Protein AF-A0A2E1HNE9-F1 (afdb_monomer)

Radius of gyration: 18.95 Å; Cα contacts (8 Å, |Δi|>4): 85; chains: 1; bounding box: 53×18×57 Å

Solvent-accessible surface area (backbone atoms only — not comparable to full-atom values): 5499 Å² total; per-residue (Å²): 130,86,69,55,30,54,66,52,67,77,42,72,53,81,57,93,96,43,81,46,75,78,40,67,38,43,55,64,58,42,47,52,51,41,56,52,37,52,53,53,38,51,52,39,49,51,52,44,52,54,57,63,74,66,64,64,93,83,58,59,66,67,50,50,54,43,52,51,52,36,49,53,39,49,53,52,39,52,55,46,43,54,51,38,52,52,26,51,52,42,27,57,62,52,70,79,110

Foldseek 3Di:
DPQQLDWDQPDFDDDPPDTDRPDTHGLVNLVVVLVVLVVVLVVLVVVLVVDVVVDDPPCPPVSVVSVVVNVVSVVVSVVSVVVSVSSVVSSVVSVVD

Nearest PDB structures (foldseek):
  6h2e-assembly1_Q-2  TM=7.868E-01  e=7.033E+00  Aeromonas hydrophila subsp. hydrophila AL09-71
  6jfl-assembly3_C  TM=7.046E-01  e=8.008E+00  Homo sapiens
  6ox7-assembly1_C  TM=5.338E-01  e=4.183E+00  Homo sapiens

Sequence (97 aa):
MDSKSGFLVIDWITDKDEWEEVGALDYWHGSAIVEALKTYKAELYGQLTYYKAKKKSEDADGLYVLEQRYKAAEEASELMFNAVKKMREYYKQNETN

pLDDT: mean 77.73, std 15.15, range [42.69, 94.19]

Mean predicted aligned error: 9.36 Å

Structure (mmCIF, N/CA/C/O backbone):
data_AF-A0A2E1HNE9-F1
#
_entry.id   AF-A0A2E1HNE9-F1
#
loop_
_atom_site.group_PDB
_atom_site.id
_atom_site.type_symbol
_atom_site.label_atom_id
_atom_site.label_alt_id
_atom_site.label_comp_id
_atom_site.label_asym_id
_atom_site.label_entity_id
_atom_site.label_seq_id
_atom_site.pdbx_PDB_ins_code
_atom_site.Cartn_x
_atom_site.Cartn_y
_atom_site.Cartn_z
_atom_site.occupancy
_atom_site.B_iso_or_equiv
_atom_site.auth_seq_id
_atom_site.auth_comp_id
_atom_site.auth_asym_id
_atom_site.auth_atom_id
_atom_site.pdbx_PDB_model_num
ATOM 1 N N . MET A 1 1 ? -15.324 -12.609 18.243 1.00 42.69 1 MET A N 1
ATOM 2 C CA . MET A 1 1 ? -14.091 -11.918 18.670 1.00 42.69 1 MET A CA 1
ATOM 3 C C . MET A 1 1 ? -14.382 -10.445 18.484 1.00 42.69 1 MET A C 1
ATOM 5 O O . MET A 1 1 ? -14.546 -10.040 17.342 1.00 42.69 1 MET A O 1
ATOM 9 N N . ASP A 1 2 ? -14.568 -9.690 19.565 1.00 50.78 2 ASP A N 1
ATOM 10 C CA . ASP A 1 2 ? -14.847 -8.255 19.460 1.00 50.78 2 ASP A CA 1
ATOM 11 C C . ASP A 1 2 ? -13.603 -7.550 18.917 1.00 50.78 2 ASP A C 1
ATOM 13 O O . ASP A 1 2 ? -12.565 -7.482 19.580 1.00 50.78 2 ASP A O 1
ATOM 17 N N . SER A 1 3 ? -13.678 -7.092 17.668 1.00 54.53 3 SER A N 1
ATOM 18 C CA . SER A 1 3 ? -12.586 -6.380 17.009 1.00 54.53 3 SER A CA 1
ATOM 19 C C . SER A 1 3 ? -12.436 -4.991 17.629 1.00 54.53 3 SER A C 1
ATOM 21 O O . SER A 1 3 ? -13.091 -4.029 17.231 1.00 54.53 3 SER A O 1
ATOM 23 N N . LYS A 1 4 ? -11.557 -4.876 18.629 1.00 64.44 4 LYS A N 1
ATOM 24 C CA . LYS A 1 4 ? -11.249 -3.610 19.317 1.00 64.44 4 LYS A CA 1
ATOM 25 C C . LYS A 1 4 ? -10.534 -2.576 18.423 1.00 64.44 4 LYS A C 1
ATOM 27 O O . LYS A 1 4 ? -10.353 -1.434 18.837 1.00 64.44 4 LYS A O 1
ATOM 32 N N . SER A 1 5 ? -10.119 -2.957 17.214 1.00 60.47 5 SER A N 1
ATOM 33 C CA . SER A 1 5 ? -9.366 -2.132 16.255 1.00 60.47 5 SER A CA 1
ATOM 34 C C . SER A 1 5 ? -10.229 -1.348 15.260 1.00 60.47 5 SER A C 1
ATOM 36 O O . SER A 1 5 ? -9.685 -0.521 14.525 1.00 60.47 5 SER A O 1
ATOM 38 N N . GLY A 1 6 ? -11.543 -1.592 15.217 1.00 62.41 6 GLY A N 1
ATOM 39 C CA . GLY A 1 6 ? -12.393 -1.140 14.113 1.00 62.41 6 GLY A CA 1
ATOM 40 C C . GLY A 1 6 ? -12.131 -1.930 12.823 1.00 62.41 6 GLY A C 1
ATOM 41 O O . GLY A 1 6 ? -11.290 -2.833 12.787 1.00 62.41 6 GLY A O 1
ATOM 42 N N . PHE A 1 7 ? -12.857 -1.598 11.756 1.00 67.44 7 PHE A N 1
ATOM 43 C CA . PHE A 1 7 ? -12.742 -2.272 10.463 1.00 67.44 7 PHE A CA 1
ATOM 44 C C . PHE A 1 7 ? -12.535 -1.272 9.326 1.00 67.44 7 PHE A C 1
ATOM 46 O O . PHE A 1 7 ? -13.051 -0.155 9.365 1.00 67.44 7 PHE A O 1
ATOM 53 N N . LEU A 1 8 ? -11.783 -1.681 8.305 1.00 71.19 8 LEU A N 1
ATOM 54 C CA . LEU A 1 8 ? -11.745 -0.993 7.019 1.00 71.19 8 LEU A CA 1
ATOM 55 C C . LEU A 1 8 ? -12.797 -1.636 6.107 1.00 71.19 8 LEU A C 1
ATOM 57 O O . LEU A 1 8 ? -12.615 -2.768 5.659 1.00 71.19 8 LEU A O 1
ATOM 61 N N . VAL A 1 9 ? -13.900 -0.930 5.867 1.00 70.88 9 VAL A N 1
ATOM 62 C CA . VAL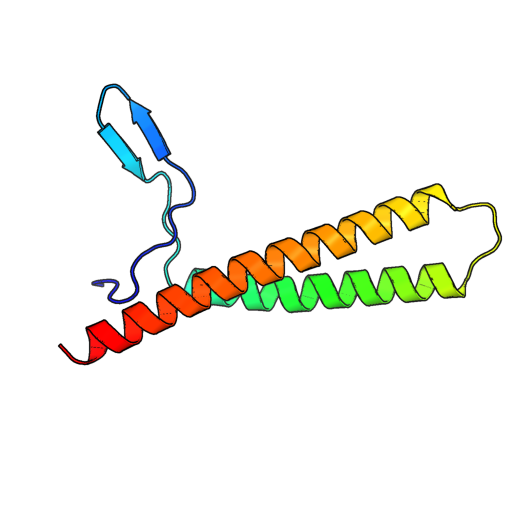 A 1 9 ? -15.008 -1.398 5.020 1.00 70.88 9 VAL A CA 1
ATOM 63 C C . VAL A 1 9 ? -14.629 -1.221 3.547 1.00 70.88 9 VAL A C 1
ATOM 65 O O . VAL A 1 9 ? -14.199 -0.136 3.154 1.00 70.88 9 VAL A O 1
ATOM 68 N N . ILE A 1 10 ? -14.736 -2.293 2.753 1.00 65.19 10 ILE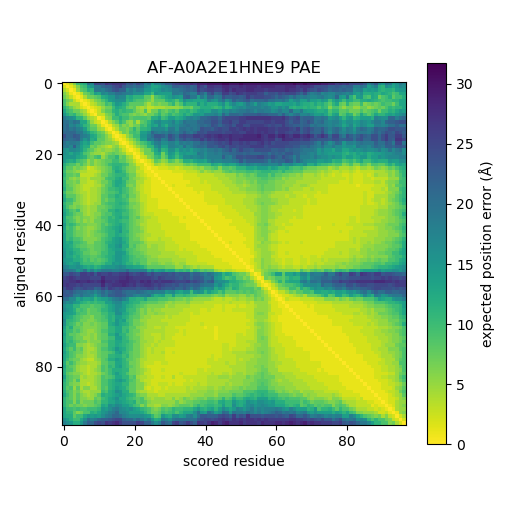 A N 1
ATOM 69 C CA . ILE A 1 10 ? -14.302 -2.310 1.343 1.00 65.19 10 ILE A CA 1
ATOM 70 C C . ILE A 1 10 ? -15.392 -1.782 0.401 1.00 65.19 10 ILE A C 1
ATOM 72 O O . ILE A 1 10 ? -15.050 -1.202 -0.622 1.00 65.19 10 ILE A O 1
ATOM 76 N N . ASP A 1 11 ? -16.671 -1.908 0.753 1.00 59.00 11 ASP A N 1
ATOM 77 C CA . ASP A 1 11 ? -17.779 -1.384 -0.049 1.00 59.00 11 ASP A CA 1
ATOM 78 C C . ASP A 1 11 ? -19.020 -1.114 0.805 1.00 59.00 11 ASP A C 1
ATOM 80 O O . ASP A 1 11 ? -19.260 -1.790 1.811 1.00 59.00 11 ASP A O 1
ATOM 84 N N . TRP A 1 12 ? -19.821 -0.156 0.336 1.00 53.16 12 TRP A N 1
ATOM 85 C CA . TRP A 1 12 ? -21.165 0.125 0.821 1.00 53.16 12 TRP A CA 1
ATOM 86 C C . TRP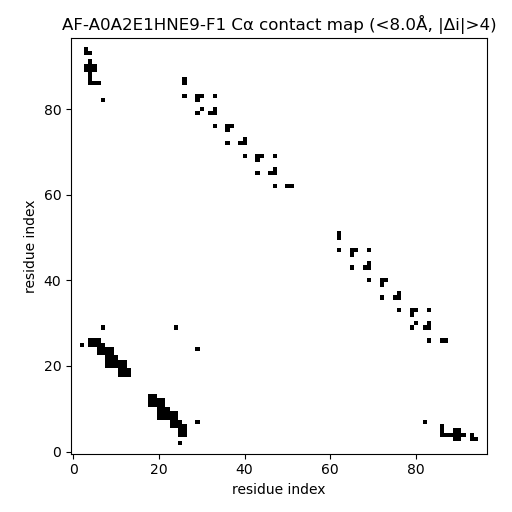 A 1 12 ? -22.145 -0.030 -0.342 1.00 53.16 12 TRP A C 1
ATOM 88 O O . TRP A 1 12 ? -22.033 0.691 -1.336 1.00 53.16 12 TRP A O 1
ATOM 98 N N . ILE A 1 13 ? -23.107 -0.945 -0.234 1.00 54.84 13 ILE A N 1
ATOM 99 C CA . ILE A 1 13 ? -24.229 -0.997 -1.181 1.00 54.84 13 ILE A CA 1
ATOM 100 C C . ILE A 1 13 ? -25.369 -0.189 -0.575 1.00 54.84 13 ILE A C 1
ATOM 102 O O . ILE A 1 13 ? -25.661 -0.310 0.612 1.00 54.84 13 ILE A O 1
ATOM 106 N N . THR A 1 14 ? -25.999 0.653 -1.389 1.00 48.50 14 THR A N 1
ATOM 107 C CA . THR A 1 14 ? -27.194 1.388 -0.980 1.00 48.50 14 THR A CA 1
ATOM 108 C C . THR A 1 14 ? -28.427 0.643 -1.469 1.00 48.50 14 THR A C 1
ATOM 110 O O . THR A 1 14 ? -28.695 0.640 -2.672 1.00 48.50 14 THR A O 1
ATOM 113 N N . ASP A 1 15 ? -29.212 0.094 -0.551 1.00 50.44 15 ASP A N 1
ATOM 114 C CA . ASP A 1 15 ? -30.629 -0.156 -0.791 1.00 50.44 15 ASP A CA 1
ATOM 115 C C . ASP A 1 15 ? -31.412 0.733 0.177 1.00 50.44 15 ASP A C 1
ATOM 117 O O . ASP A 1 15 ? -31.224 0.664 1.385 1.00 50.44 15 ASP A O 1
ATOM 121 N N . LYS A 1 16 ? -32.209 1.652 -0.388 1.00 52.19 16 LYS A N 1
ATOM 122 C CA . LYS A 1 16 ? -33.174 2.549 0.283 1.00 52.19 16 LYS A CA 1
ATOM 123 C C . LYS A 1 16 ? -32.899 2.784 1.782 1.00 52.19 16 LYS A C 1
ATOM 125 O O . LYS A 1 16 ? -33.506 2.144 2.630 1.00 52.19 16 LYS A O 1
ATOM 130 N N . ASP A 1 17 ? -32.034 3.756 2.066 1.00 52.28 17 ASP A N 1
ATOM 131 C CA . ASP A 1 17 ? -31.707 4.280 3.403 1.00 52.28 17 ASP A CA 1
ATOM 132 C C . ASP A 1 17 ? -30.867 3.387 4.338 1.00 52.28 17 ASP A C 1
ATOM 134 O O . ASP A 1 17 ? -30.509 3.846 5.425 1.00 52.28 17 ASP A O 1
ATOM 138 N N . GLU A 1 18 ? -30.452 2.187 3.922 1.00 52.91 18 GLU A N 1
ATOM 139 C CA . GLU A 1 18 ? -29.555 1.335 4.713 1.00 52.91 18 GLU A CA 1
ATOM 140 C C . GLU A 1 18 ? -28.179 1.172 4.051 1.00 52.91 18 GLU A C 1
ATOM 142 O O . GLU A 1 18 ? -28.033 1.021 2.836 1.00 52.91 18 GLU A O 1
ATOM 147 N N . TRP A 1 19 ? -27.149 1.274 4.889 1.00 56.91 19 TRP A N 1
ATOM 148 C CA . TRP A 1 19 ? -25.748 1.138 4.526 1.00 56.91 19 TRP A CA 1
ATOM 149 C C . TRP A 1 19 ? -25.300 -0.279 4.906 1.00 56.91 19 TRP A C 1
ATOM 151 O O . TRP A 1 19 ? -25.044 -0.536 6.082 1.00 56.91 19 TRP A O 1
ATOM 161 N N . GLU A 1 20 ? -25.221 -1.200 3.943 1.00 56.03 20 GLU A N 1
ATOM 162 C CA . GLU A 1 20 ? -24.725 -2.561 4.20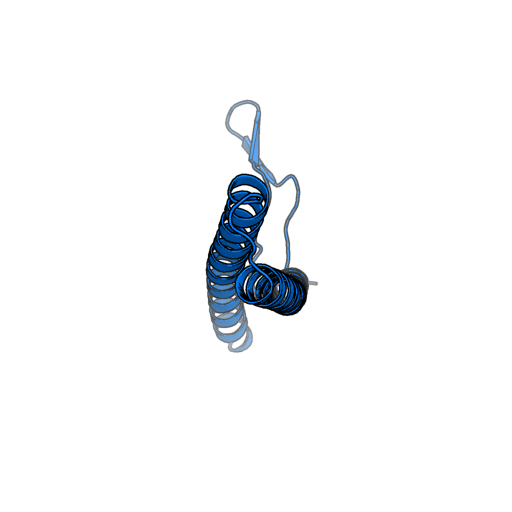1 1.00 56.03 20 GLU A CA 1
ATOM 163 C C . GLU A 1 20 ? -23.228 -2.689 3.881 1.00 56.03 20 GLU A C 1
ATOM 165 O O . GLU A 1 20 ? -22.773 -2.352 2.783 1.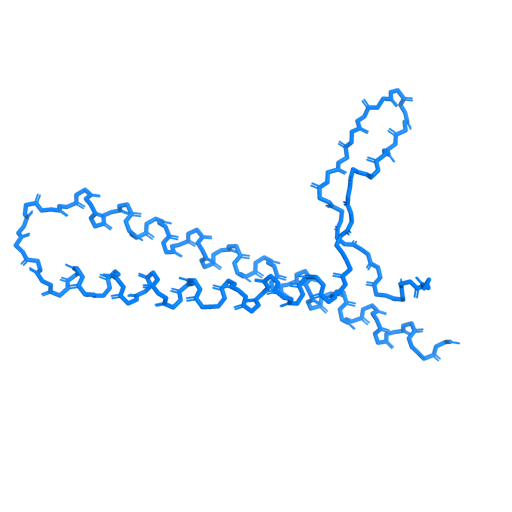00 56.03 20 GLU A O 1
ATOM 170 N N . GLU A 1 21 ? -22.461 -3.202 4.848 1.00 59.88 21 GLU A N 1
ATOM 171 C CA . GLU A 1 21 ? -21.044 -3.535 4.683 1.00 59.88 21 GLU A CA 1
ATOM 172 C C . GLU A 1 21 ? -20.900 -4.823 3.854 1.00 59.88 21 GLU A C 1
ATOM 174 O O . GLU A 1 21 ? -21.260 -5.910 4.303 1.00 59.88 21 GLU A O 1
ATOM 179 N N . VAL A 1 22 ? -20.322 -4.730 2.653 1.00 64.50 22 VAL A N 1
ATOM 180 C CA . VAL A 1 22 ? -20.105 -5.905 1.773 1.00 64.50 22 VAL A CA 1
ATOM 181 C C . VAL A 1 22 ? -18.914 -6.753 2.232 1.00 64.50 22 VAL A C 1
ATOM 183 O O . VAL A 1 22 ? -18.791 -7.936 1.912 1.00 64.50 22 VAL A O 1
ATOM 186 N N . GLY A 1 23 ? -18.015 -6.150 3.006 1.00 63.81 23 GLY A N 1
ATOM 187 C CA . GLY A 1 23 ? -16.846 -6.806 3.566 1.00 63.81 23 GLY A CA 1
ATOM 188 C C . GLY A 1 23 ? -16.013 -5.837 4.390 1.00 63.81 23 GLY A C 1
ATOM 189 O O . GLY A 1 23 ? -15.907 -4.652 4.066 1.00 63.81 23 GLY A O 1
ATOM 190 N N . ALA A 1 24 ? -15.403 -6.358 5.451 1.00 73.50 24 ALA A N 1
ATOM 191 C CA . ALA A 1 24 ? -14.644 -5.571 6.407 1.00 73.50 24 ALA A CA 1
ATOM 192 C C . ALA A 1 24 ? -13.277 -6.224 6.652 1.00 73.50 24 ALA A C 1
ATOM 194 O O . ALA A 1 24 ? -13.1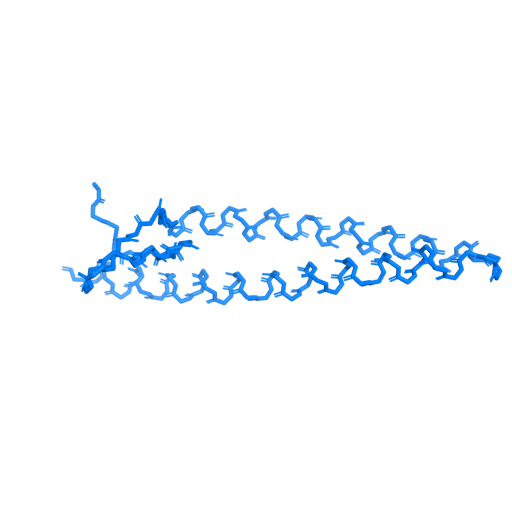84 -7.419 6.939 1.00 73.50 24 ALA A O 1
ATOM 195 N N . LEU A 1 25 ? -12.203 -5.445 6.533 1.00 81.12 25 LEU A N 1
ATOM 196 C CA . LEU A 1 25 ? -10.855 -5.879 6.888 1.00 81.12 25 LEU A CA 1
ATOM 197 C C . LEU A 1 25 ? -10.575 -5.480 8.329 1.00 81.12 25 LEU A C 1
ATOM 199 O O . LEU A 1 25 ? -10.655 -4.303 8.686 1.00 81.12 25 LEU A O 1
ATOM 203 N N . ASP A 1 26 ? -10.205 -6.454 9.154 1.00 82.31 26 ASP A N 1
ATOM 204 C CA . ASP A 1 26 ? -9.632 -6.161 10.464 1.00 82.31 26 ASP A CA 1
ATOM 205 C C . ASP A 1 26 ? -8.176 -5.666 10.349 1.00 82.31 26 ASP A C 1
ATOM 207 O O . ASP A 1 26 ? -7.559 -5.617 9.279 1.00 82.31 26 ASP A O 1
ATOM 211 N N . TYR A 1 27 ? -7.614 -5.288 11.494 1.00 82.19 27 TYR A N 1
ATOM 212 C CA . TYR A 1 27 ? -6.249 -4.774 11.595 1.00 82.19 27 TYR A CA 1
ATOM 213 C C . TYR A 1 27 ? -5.180 -5.734 11.047 1.00 82.19 27 TYR A C 1
ATOM 215 O O . TYR A 1 27 ? -4.198 -5.281 10.449 1.00 82.19 27 TYR A O 1
ATOM 223 N N . TRP A 1 28 ? -5.337 -7.043 11.248 1.00 84.69 28 TRP A N 1
ATOM 224 C CA . TRP A 1 28 ? -4.348 -8.032 10.824 1.00 84.69 28 TRP A CA 1
ATOM 225 C C . TRP A 1 28 ? -4.396 -8.244 9.318 1.00 84.69 28 TRP A C 1
ATOM 227 O O . TRP A 1 28 ? -3.344 -8.270 8.679 1.00 84.69 28 TRP A O 1
ATOM 237 N N . HIS A 1 29 ? -5.598 -8.285 8.742 1.00 87.62 29 HIS A N 1
ATOM 238 C CA . HIS A 1 29 ? -5.775 -8.283 7.295 1.00 87.62 29 HIS A CA 1
ATOM 239 C C . HIS A 1 29 ? -5.171 -7.023 6.664 1.00 87.62 29 HIS A C 1
ATOM 241 O O . HIS A 1 29 ? -4.398 -7.118 5.710 1.00 87.62 29 HIS A O 1
ATOM 247 N N . GLY A 1 30 ? -5.437 -5.846 7.239 1.00 86.31 30 GLY A N 1
ATOM 248 C CA . GLY A 1 30 ? -4.845 -4.598 6.762 1.00 86.31 30 GLY A CA 1
ATOM 249 C C . GLY A 1 30 ? -3.315 -4.596 6.845 1.00 86.31 30 GLY A C 1
ATOM 250 O O . GLY A 1 30 ? -2.634 -4.207 5.895 1.00 86.31 30 GLY A O 1
ATOM 251 N N . SER A 1 31 ? -2.763 -5.094 7.953 1.00 86.50 31 SER A N 1
ATOM 252 C CA . SER A 1 31 ? -1.313 -5.214 8.154 1.00 86.50 31 SER A CA 1
ATOM 253 C C . SER A 1 31 ? -0.665 -6.163 7.140 1.00 86.50 31 SER A C 1
ATOM 255 O O . SER A 1 31 ? 0.395 -5.848 6.603 1.00 86.50 31 SER A O 1
ATOM 257 N N . ALA A 1 32 ? -1.312 -7.289 6.826 1.00 89.75 32 ALA A N 1
ATOM 258 C CA . ALA A 1 32 ? -0.833 -8.229 5.815 1.00 89.75 32 ALA A CA 1
ATOM 259 C C . ALA A 1 32 ? -0.789 -7.599 4.412 1.00 89.75 32 ALA A C 1
ATOM 261 O O . ALA A 1 32 ? 0.181 -7.794 3.679 1.00 89.75 32 ALA A O 1
ATOM 262 N N . ILE A 1 33 ? -1.791 -6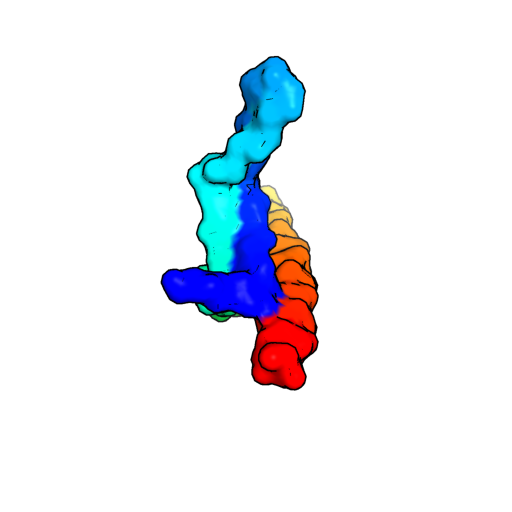.785 4.058 1.00 89.88 33 ILE A N 1
ATOM 263 C CA . ILE A 1 33 ? -1.811 -6.042 2.788 1.00 89.88 33 ILE A CA 1
ATOM 264 C C . ILE A 1 33 ? -0.651 -5.040 2.728 1.00 89.88 33 ILE A C 1
ATOM 266 O O . ILE A 1 33 ? 0.019 -4.948 1.701 1.00 89.88 33 ILE A O 1
ATOM 270 N N . VAL A 1 34 ? -0.362 -4.322 3.821 1.00 90.38 34 VAL A N 1
ATOM 271 C CA . VAL A 1 34 ? 0.785 -3.398 3.880 1.00 90.38 34 VAL A CA 1
ATOM 272 C C . VAL A 1 34 ? 2.106 -4.129 3.634 1.00 90.38 34 VAL A C 1
ATOM 274 O O . VAL A 1 34 ? 2.936 -3.636 2.870 1.00 90.38 34 VAL A O 1
ATOM 277 N N . GLU A 1 35 ? 2.312 -5.301 4.236 1.00 90.94 35 GLU A N 1
ATOM 278 C CA . GLU A 1 35 ? 3.520 -6.100 3.988 1.00 90.94 35 GLU A CA 1
ATOM 279 C C . GLU A 1 35 ? 3.602 -6.588 2.533 1.00 90.94 35 GLU A C 1
ATOM 281 O O . GLU A 1 35 ? 4.657 -6.475 1.906 1.00 90.94 35 GLU A O 1
ATOM 286 N N . ALA A 1 36 ? 2.489 -7.041 1.949 1.00 92.75 36 ALA A N 1
ATOM 287 C CA . ALA A 1 36 ? 2.446 -7.441 0.542 1.00 92.75 36 ALA A CA 1
ATOM 288 C C . ALA A 1 36 ? 2.781 -6.272 -0.408 1.00 92.75 36 ALA A C 1
ATOM 290 O O . ALA A 1 36 ? 3.557 -6.436 -1.355 1.00 92.75 36 ALA A O 1
ATOM 291 N N . LEU A 1 37 ? 2.257 -5.072 -0.129 1.00 92.06 37 LEU A N 1
ATOM 292 C CA . LEU A 1 37 ? 2.525 -3.863 -0.915 1.00 92.06 37 LEU A CA 1
ATOM 29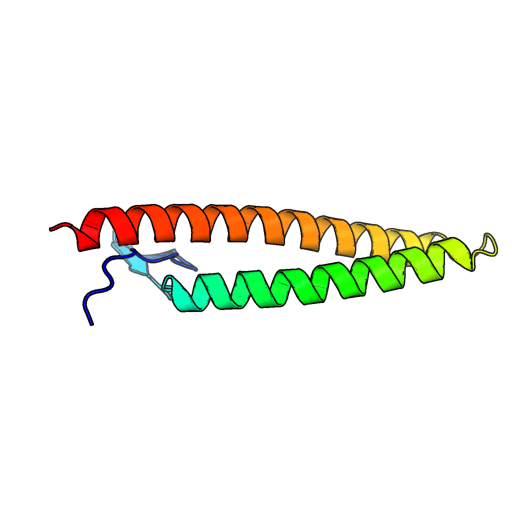3 C C . LEU A 1 37 ? 3.996 -3.434 -0.850 1.00 92.06 37 LEU A C 1
ATOM 295 O O . LEU A 1 37 ? 4.530 -2.973 -1.860 1.00 92.06 37 LEU A O 1
ATOM 299 N N . LYS A 1 38 ? 4.684 -3.619 0.288 1.00 90.94 38 LYS A N 1
ATOM 300 C CA . LYS A 1 38 ? 6.127 -3.334 0.398 1.00 90.94 38 LYS A CA 1
ATOM 301 C C . LYS A 1 38 ? 6.943 -4.178 -0.577 1.00 90.94 38 LYS A C 1
ATOM 303 O O . LYS A 1 38 ? 7.770 -3.625 -1.304 1.00 90.94 38 LYS A O 1
ATOM 308 N N . THR A 1 39 ? 6.698 -5.488 -0.607 1.00 93.50 39 THR A N 1
ATOM 309 C CA . THR A 1 39 ? 7.392 -6.409 -1.519 1.00 93.50 39 THR A CA 1
ATOM 310 C C . THR A 1 39 ? 7.091 -6.061 -2.971 1.00 93.50 39 THR A C 1
ATOM 312 O O . THR A 1 39 ? 8.015 -5.860 -3.757 1.00 93.50 39 THR A O 1
ATOM 315 N N . TYR A 1 40 ? 5.812 -5.879 -3.310 1.00 93.00 40 TYR A N 1
ATOM 316 C CA . TYR A 1 40 ? 5.401 -5.535 -4.671 1.00 93.00 40 TYR A CA 1
ATOM 317 C C . TYR A 1 40 ? 6.032 -4.222 -5.164 1.00 93.00 40 TYR A C 1
ATOM 319 O O . TYR A 1 40 ? 6.553 -4.147 -6.279 1.00 93.00 40 TYR A O 1
ATOM 327 N N . LYS A 1 41 ? 6.062 -3.186 -4.316 1.00 93.62 41 LYS A N 1
ATOM 328 C CA . LYS A 1 41 ? 6.705 -1.908 -4.645 1.00 93.62 41 LYS A CA 1
ATOM 329 C C . LYS A 1 41 ? 8.207 -2.068 -4.890 1.00 93.62 41 LYS A C 1
ATOM 331 O O . LYS A 1 41 ? 8.736 -1.474 -5.830 1.00 93.62 41 LYS A O 1
ATOM 336 N N . ALA A 1 42 ? 8.895 -2.864 -4.069 1.00 93.50 42 ALA A N 1
ATOM 337 C CA . ALA A 1 42 ? 10.325 -3.122 -4.227 1.00 93.50 42 ALA A CA 1
ATOM 338 C C . ALA A 1 42 ? 10.639 -3.843 -5.550 1.00 93.50 42 ALA A C 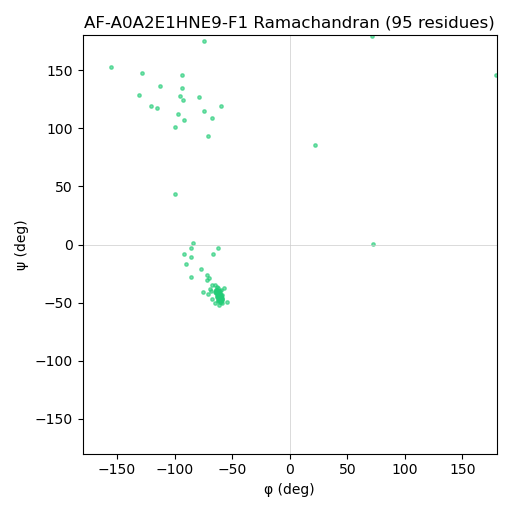1
ATOM 340 O O . ALA A 1 42 ? 11.588 -3.473 -6.243 1.00 93.50 42 ALA A O 1
ATOM 341 N N . GLU A 1 43 ? 9.814 -4.817 -5.940 1.00 94.19 43 GLU A N 1
ATOM 342 C CA . GLU A 1 43 ? 9.937 -5.511 -7.226 1.00 94.19 43 GLU A CA 1
ATOM 343 C C . GLU A 1 43 ? 9.757 -4.554 -8.410 1.00 94.19 43 GLU A C 1
ATOM 345 O O . GLU A 1 43 ? 10.591 -4.534 -9.321 1.00 94.19 43 GLU A O 1
ATOM 350 N N . LEU A 1 44 ? 8.715 -3.714 -8.382 1.00 93.69 44 LEU A N 1
ATOM 351 C CA . LEU A 1 44 ? 8.476 -2.707 -9.420 1.00 93.69 44 LEU A CA 1
ATOM 352 C C . LEU A 1 44 ? 9.625 -1.701 -9.518 1.00 93.69 44 LEU A C 1
ATOM 354 O O . LEU A 1 44 ? 10.049 -1.361 -10.622 1.00 93.69 44 LEU A O 1
ATOM 358 N N . TYR A 1 45 ? 10.167 -1.256 -8.381 1.00 93.44 45 TYR A N 1
ATOM 359 C CA . TYR A 1 45 ? 11.330 -0.371 -8.352 1.00 93.44 45 TYR A CA 1
ATOM 360 C C . TYR A 1 45 ? 12.566 -1.027 -8.980 1.00 93.44 45 TYR A C 1
ATOM 362 O O . TYR A 1 45 ? 13.276 -0.396 -9.769 1.00 93.44 45 TYR A O 1
ATOM 370 N N . GLY A 1 46 ? 12.810 -2.304 -8.674 1.00 92.12 46 GLY A N 1
ATOM 371 C CA . GLY A 1 46 ? 13.896 -3.082 -9.269 1.00 92.12 46 GLY A CA 1
ATOM 372 C C . GLY A 1 46 ? 13.753 -3.212 -10.786 1.00 92.12 46 GLY A C 1
ATOM 373 O O . GLY A 1 46 ? 14.702 -2.932 -11.521 1.00 92.12 46 GLY A O 1
ATOM 374 N N . GLN A 1 47 ? 12.553 -3.555 -11.266 1.00 90.75 47 GLN A N 1
ATOM 375 C CA . GLN A 1 47 ? 12.246 -3.624 -12.699 1.00 90.75 47 GLN A CA 1
ATOM 376 C C . GLN A 1 47 ? 12.457 -2.269 -13.377 1.00 90.75 47 GLN A C 1
ATOM 378 O O . GLN A 1 47 ? 13.161 -2.182 -14.384 1.00 90.75 47 GLN A O 1
ATOM 383 N N . LEU A 1 48 ? 11.900 -1.202 -12.803 1.00 90.44 48 LEU A N 1
ATOM 384 C CA . LEU A 1 48 ? 12.027 0.146 -13.340 1.00 90.44 48 LEU A CA 1
ATOM 385 C C . LEU A 1 48 ? 13.497 0.565 -13.444 1.00 90.44 48 LEU A C 1
ATOM 387 O O . LEU A 1 48 ? 13.928 1.057 -14.484 1.00 90.44 48 LEU A O 1
ATOM 391 N N . THR A 1 49 ? 14.278 0.327 -12.392 1.00 89.56 49 THR A N 1
ATOM 392 C CA . THR A 1 49 ? 15.708 0.657 -12.347 1.00 89.56 49 THR A CA 1
ATOM 393 C C . THR A 1 49 ? 16.494 -0.117 -13.405 1.00 89.56 49 THR A C 1
ATOM 395 O O . THR A 1 49 ? 17.291 0.475 -14.136 1.00 89.56 49 THR A O 1
ATOM 398 N N . TYR A 1 50 ? 16.234 -1.421 -13.544 1.00 88.50 50 TYR A N 1
ATOM 399 C CA . TYR A 1 50 ? 16.873 -2.272 -14.549 1.00 88.50 50 TYR A CA 1
ATOM 400 C C . TYR A 1 50 ? 16.612 -1.773 -15.976 1.00 88.50 50 TYR A C 1
ATOM 402 O O . TYR A 1 50 ? 17.550 -1.580 -16.754 1.00 88.50 50 TYR A O 1
ATOM 410 N N . TYR A 1 51 ? 15.347 -1.519 -16.321 1.00 85.94 51 TYR A N 1
ATOM 411 C CA . TYR A 1 51 ? 14.982 -1.078 -17.668 1.00 85.94 51 TYR A CA 1
ATOM 412 C C . TYR A 1 51 ? 15.404 0.370 -17.954 1.00 85.94 51 TYR A C 1
ATOM 414 O O . TYR A 1 51 ? 15.778 0.672 -19.088 1.00 85.94 51 TYR A O 1
ATOM 422 N N . LYS A 1 52 ? 15.457 1.251 -16.940 1.00 85.88 52 LYS A N 1
ATOM 423 C CA . LYS A 1 52 ? 16.087 2.580 -17.066 1.00 85.88 52 LYS A CA 1
ATOM 424 C C . LYS A 1 52 ? 17.568 2.476 -17.417 1.00 85.88 52 LYS A C 1
ATOM 426 O O . LYS A 1 52 ? 18.028 3.195 -18.299 1.00 85.88 52 LYS A O 1
ATOM 431 N N . ALA A 1 53 ? 18.303 1.585 -16.751 1.00 84.44 53 ALA A N 1
ATOM 432 C CA . ALA A 1 53 ? 19.743 1.423 -16.949 1.00 84.44 53 ALA A CA 1
ATOM 433 C C . ALA A 1 53 ? 20.105 0.802 -18.310 1.00 84.44 53 ALA A C 1
ATOM 435 O O . ALA A 1 53 ? 21.168 1.083 -18.856 1.00 84.44 53 ALA A O 1
ATOM 436 N N . LYS A 1 54 ? 19.225 -0.027 -18.883 1.00 82.19 54 LYS A N 1
ATOM 437 C CA . LYS A 1 54 ? 19.473 -0.759 -20.137 1.00 82.19 54 LYS A CA 1
ATOM 438 C C . LYS A 1 54 ? 19.174 0.049 -21.415 1.00 82.19 54 LYS A C 1
ATOM 440 O O . LYS A 1 54 ? 19.293 -0.488 -22.514 1.00 82.19 54 LYS A O 1
ATOM 445 N N . LYS A 1 55 ? 18.754 1.315 -21.305 1.00 68.50 55 LYS A N 1
ATOM 446 C CA . LYS A 1 55 ? 18.098 2.039 -22.408 1.00 68.50 55 LYS A CA 1
ATOM 447 C C . LYS A 1 55 ? 18.946 2.182 -23.690 1.00 68.50 55 LYS A C 1
ATOM 449 O O . LYS A 1 55 ? 19.953 2.885 -23.705 1.00 68.50 55 LYS A O 1
ATOM 454 N N . LYS A 1 56 ? 18.427 1.619 -24.795 1.00 58.62 56 LYS A N 1
ATOM 455 C CA . LYS A 1 56 ? 18.425 2.220 -26.147 1.00 58.62 56 LYS A CA 1
ATOM 456 C C . LYS A 1 56 ? 17.093 2.971 -26.313 1.00 58.62 56 LYS A C 1
ATOM 458 O O . LYS A 1 56 ? 16.089 2.564 -25.739 1.00 58.62 56 LYS A O 1
ATOM 463 N N . SER A 1 57 ? 17.081 4.086 -27.036 1.00 56.25 57 SER A N 1
ATOM 464 C CA . SER A 1 57 ? 16.014 5.107 -27.055 1.00 56.25 57 SER A CA 1
ATOM 465 C C . SER A 1 57 ? 14.621 4.673 -27.548 1.00 56.25 57 SER A C 1
ATOM 467 O O . SER A 1 57 ? 13.709 5.492 -27.508 1.00 56.25 57 SER A O 1
ATOM 469 N N . GLU A 1 58 ? 14.433 3.430 -27.993 1.00 59.69 58 GLU A N 1
ATOM 470 C CA . GLU A 1 58 ? 13.238 2.989 -28.732 1.00 59.69 58 GLU A CA 1
ATOM 471 C C . GLU A 1 58 ? 12.090 2.446 -27.844 1.00 59.69 58 GLU A C 1
ATOM 473 O O . GLU A 1 58 ? 10.946 2.472 -28.277 1.00 59.69 58 GLU A O 1
ATOM 478 N N . ASP A 1 59 ? 12.334 2.081 -26.575 1.00 64.50 59 ASP A N 1
ATOM 479 C CA . ASP A 1 59 ? 11.310 1.533 -25.648 1.00 64.50 59 ASP A CA 1
ATOM 480 C C . ASP A 1 59 ? 10.736 2.579 -24.660 1.00 64.50 59 ASP A C 1
ATOM 482 O O . ASP A 1 59 ? 10.612 2.343 -23.452 1.00 64.50 59 ASP A O 1
ATOM 486 N N . ALA A 1 60 ? 10.425 3.791 -25.130 1.00 69.50 60 ALA A N 1
ATOM 487 C CA . ALA A 1 60 ? 9.931 4.866 -24.258 1.00 69.50 60 ALA A CA 1
ATOM 488 C C . ALA A 1 60 ? 8.569 4.545 -23.603 1.00 69.50 60 ALA A C 1
ATOM 490 O O . ALA A 1 60 ? 8.390 4.817 -22.412 1.00 69.50 60 ALA A O 1
ATOM 491 N N . ASP A 1 61 ? 7.659 3.905 -24.341 1.00 76.25 61 ASP A N 1
ATOM 492 C CA . ASP A 1 61 ? 6.292 3.617 -23.885 1.00 76.25 61 ASP A CA 1
ATOM 493 C C . ASP A 1 61 ? 6.251 2.529 -22.803 1.00 76.25 61 ASP A C 1
ATOM 495 O O . ASP A 1 61 ? 5.581 2.680 -21.780 1.00 76.25 61 ASP A O 1
ATOM 499 N N . GLY A 1 62 ? 7.028 1.452 -22.969 1.00 82.19 62 GLY A N 1
ATOM 500 C CA . GLY A 1 62 ? 7.120 0.380 -21.972 1.00 82.19 62 GLY A CA 1
ATOM 501 C C . GLY A 1 62 ? 7.692 0.871 -20.640 1.00 82.19 62 GLY A C 1
ATOM 502 O O . GLY A 1 62 ? 7.225 0.477 -19.569 1.00 82.19 62 GLY A O 1
ATOM 503 N N . LEU A 1 63 ? 8.658 1.795 -20.694 1.00 87.50 63 LEU A N 1
ATOM 504 C CA . LEU A 1 63 ? 9.207 2.409 -19.491 1.00 87.50 63 LEU A CA 1
ATOM 505 C C . LEU A 1 63 ? 8.190 3.323 -18.795 1.00 87.50 63 LEU A C 1
ATOM 507 O O . LEU A 1 63 ? 8.099 3.298 -17.569 1.00 87.50 63 LEU A O 1
ATOM 511 N N . TYR A 1 64 ? 7.412 4.092 -19.559 1.00 88.06 64 TYR A N 1
ATOM 512 C CA . TYR A 1 64 ? 6.360 4.944 -19.008 1.00 88.06 64 TYR A CA 1
ATOM 513 C C . TYR A 1 64 ? 5.318 4.127 -18.233 1.00 88.06 64 TYR A C 1
ATOM 515 O O . TYR A 1 64 ? 4.974 4.477 -17.104 1.00 88.06 64 TYR A O 1
ATOM 523 N N . VAL A 1 65 ? 4.870 2.993 -18.781 1.00 89.19 65 VAL A N 1
ATOM 524 C CA . VAL A 1 65 ? 3.926 2.097 -18.090 1.00 89.19 65 VAL A CA 1
ATOM 525 C C . VAL A 1 65 ? 4.510 1.577 -16.772 1.00 89.19 65 VAL A C 1
ATOM 527 O O . VAL A 1 65 ? 3.813 1.561 -15.756 1.00 89.19 65 VAL A O 1
ATOM 530 N N . LEU A 1 66 ? 5.791 1.191 -16.749 1.00 89.50 66 LEU A N 1
ATOM 531 C CA . LEU A 1 66 ? 6.462 0.757 -15.518 1.00 89.50 66 LEU A CA 1
ATOM 532 C C . LEU A 1 66 ? 6.545 1.878 -14.471 1.00 89.50 66 LEU A C 1
ATOM 534 O O . LEU A 1 66 ? 6.332 1.617 -13.288 1.00 89.50 66 LEU A O 1
ATOM 538 N N . GLU A 1 67 ? 6.805 3.121 -14.887 1.00 91.81 67 GLU A N 1
ATOM 539 C CA . GLU A 1 67 ? 6.799 4.277 -13.981 1.00 91.81 67 GLU A CA 1
ATOM 540 C C . GLU A 1 67 ? 5.423 4.521 -13.365 1.00 91.81 67 GLU A C 1
ATOM 542 O O . GLU A 1 67 ? 5.329 4.732 -12.156 1.00 91.81 67 GLU A O 1
ATOM 547 N N . GLN A 1 68 ? 4.355 4.464 -14.167 1.00 92.69 68 GLN A N 1
ATOM 548 C CA . GLN A 1 68 ? 2.992 4.640 -13.660 1.00 92.69 68 GLN A CA 1
ATOM 549 C C . GLN A 1 68 ? 2.602 3.521 -12.692 1.00 92.69 68 GLN A C 1
ATOM 551 O O . GLN A 1 68 ? 2.025 3.790 -11.641 1.00 92.69 68 GLN A O 1
ATOM 556 N N . ARG A 1 69 ? 2.976 2.269 -12.989 1.00 91.94 69 ARG A N 1
ATOM 557 C CA . ARG A 1 69 ? 2.735 1.137 -12.081 1.00 91.94 69 ARG A CA 1
ATOM 558 C C . ARG A 1 69 ? 3.457 1.302 -10.748 1.00 91.94 69 ARG A C 1
ATOM 560 O O . ARG A 1 69 ? 2.862 1.028 -9.710 1.00 91.94 69 ARG A O 1
ATOM 567 N N . TYR A 1 70 ? 4.715 1.746 -10.774 1.00 93.56 70 TYR A N 1
ATOM 568 C CA . TYR A 1 70 ? 5.471 2.025 -9.554 1.00 93.56 70 TYR A CA 1
ATOM 569 C C . TYR A 1 70 ? 4.805 3.131 -8.723 1.00 93.56 70 TYR A C 1
ATOM 571 O O . TYR A 1 70 ? 4.580 2.930 -7.532 1.00 93.56 70 TYR A O 1
ATOM 579 N N . LYS A 1 71 ? 4.421 4.250 -9.351 1.00 93.44 71 LYS A N 1
ATOM 580 C CA . LYS A 1 71 ? 3.729 5.360 -8.673 1.00 93.44 71 LYS A CA 1
ATOM 581 C C . LYS A 1 71 ? 2.408 4.927 -8.042 1.00 93.44 71 LYS A C 1
ATOM 583 O O . LYS A 1 71 ? 2.183 5.190 -6.869 1.00 93.44 71 LYS A O 1
ATOM 588 N N . ALA A 1 72 ? 1.581 4.187 -8.778 1.00 92.69 72 ALA A N 1
ATOM 589 C CA . ALA A 1 72 ? 0.321 3.672 -8.249 1.00 92.69 72 ALA A CA 1
ATOM 590 C C . ALA A 1 72 ? 0.536 2.742 -7.039 1.00 92.69 72 ALA A C 1
ATOM 592 O O . ALA A 1 72 ? -0.206 2.806 -6.062 1.00 92.69 72 ALA A O 1
ATOM 593 N N . ALA A 1 73 ? 1.570 1.892 -7.073 1.00 91.44 73 ALA A N 1
ATOM 594 C CA . ALA A 1 73 ? 1.918 1.034 -5.941 1.00 91.44 73 ALA A CA 1
ATOM 595 C C . ALA A 1 73 ? 2.440 1.832 -4.732 1.00 91.44 73 ALA A C 1
ATOM 597 O O . ALA A 1 73 ? 2.180 1.458 -3.588 1.00 91.44 73 ALA A O 1
ATOM 598 N N . GLU A 1 74 ? 3.167 2.924 -4.970 1.00 92.31 74 GLU A N 1
ATOM 599 C CA . GLU A 1 74 ? 3.636 3.842 -3.931 1.00 92.31 74 GLU A CA 1
ATOM 600 C C . GLU A 1 74 ? 2.469 4.555 -3.239 1.00 92.31 74 GLU A C 1
ATOM 602 O O . GLU A 1 74 ? 2.355 4.471 -2.016 1.00 92.31 74 GLU A O 1
ATOM 607 N N . GLU A 1 75 ? 1.553 5.137 -4.014 1.00 91.75 75 GLU A N 1
ATOM 608 C CA . GLU A 1 75 ? 0.342 5.793 -3.508 1.00 91.75 75 GLU A CA 1
ATOM 609 C C . GLU A 1 75 ? -0.550 4.817 -2.725 1.00 91.75 75 GLU A C 1
ATOM 611 O O . GLU A 1 75 ? -0.955 5.100 -1.594 1.00 91.75 75 GLU A O 1
ATOM 616 N N . ALA A 1 76 ? -0.807 3.624 -3.274 1.00 89.56 76 ALA A N 1
ATOM 617 C CA . ALA A 1 76 ? -1.592 2.594 -2.594 1.00 89.56 76 ALA A CA 1
ATOM 618 C C . ALA A 1 76 ? -0.938 2.148 -1.276 1.00 89.56 76 ALA A C 1
ATOM 620 O O . ALA A 1 76 ? -1.619 1.969 -0.262 1.00 89.56 76 ALA A O 1
ATOM 621 N N . SER A 1 77 ? 0.392 2.004 -1.266 1.00 90.06 77 SER A N 1
ATOM 622 C CA . SER A 1 77 ? 1.147 1.660 -0.061 1.00 90.06 77 SER A CA 1
ATOM 623 C C . SER A 1 77 ? 1.031 2.736 1.016 1.00 90.06 77 SER A C 1
ATOM 625 O O . SER A 1 77 ? 0.911 2.384 2.190 1.00 90.06 77 SER A O 1
ATOM 627 N N . GLU A 1 78 ? 1.077 4.020 0.657 1.00 91.06 78 GLU A N 1
ATOM 628 C CA . GLU A 1 78 ? 0.924 5.118 1.617 1.00 91.06 78 GLU A CA 1
ATOM 629 C C . GLU A 1 78 ? -0.487 5.177 2.202 1.00 91.06 78 GLU A C 1
ATOM 631 O O . GLU A 1 78 ? -0.648 5.267 3.424 1.00 91.06 78 GLU A O 1
ATOM 636 N N . LEU A 1 79 ? -1.513 5.080 1.354 1.00 89.06 79 LEU A N 1
ATOM 637 C CA . LEU A 1 79 ? -2.909 5.082 1.791 1.00 89.06 79 LEU A CA 1
ATOM 638 C C . LEU A 1 79 ? -3.186 3.929 2.759 1.00 89.06 79 LEU A C 1
ATOM 640 O O . LEU A 1 79 ? -3.727 4.148 3.847 1.00 89.06 79 LEU A O 1
ATOM 644 N N . MET A 1 80 ? -2.747 2.718 2.407 1.00 88.88 80 MET A N 1
ATOM 645 C CA . MET A 1 80 ? -2.978 1.543 3.239 1.00 88.88 80 MET A CA 1
ATOM 646 C C . MET A 1 80 ? -2.177 1.589 4.545 1.00 88.88 80 MET A C 1
ATOM 648 O O . MET A 1 80 ? -2.699 1.249 5.607 1.00 88.88 80 MET A O 1
ATOM 652 N N . PHE A 1 81 ? -0.932 2.076 4.508 1.00 90.31 81 PHE A N 1
ATOM 653 C CA . PHE A 1 81 ? -0.141 2.285 5.721 1.00 90.31 81 PHE A CA 1
ATOM 654 C C . PHE A 1 81 ? -0.827 3.264 6.682 1.00 90.31 81 PHE A C 1
ATOM 656 O O . PHE A 1 81 ? -0.919 2.997 7.882 1.00 90.31 81 PHE A O 1
ATOM 663 N N . ASN A 1 82 ? -1.352 4.375 6.162 1.00 89.06 82 ASN A N 1
ATOM 664 C CA . ASN A 1 82 ? -2.076 5.359 6.961 1.00 89.06 82 ASN A CA 1
ATOM 665 C C . ASN A 1 82 ? -3.370 4.783 7.557 1.00 89.06 82 ASN A C 1
ATOM 667 O O . ASN A 1 82 ? -3.678 5.067 8.717 1.00 89.06 82 ASN A O 1
ATOM 671 N N . ALA A 1 83 ? -4.100 3.952 6.806 1.00 86.75 83 ALA A N 1
ATOM 672 C CA . ALA A 1 83 ? -5.281 3.252 7.308 1.00 86.75 83 ALA A CA 1
ATOM 673 C C . ALA A 1 83 ? -4.923 2.310 8.471 1.00 86.75 83 ALA A C 1
ATOM 675 O O . ALA A 1 83 ? -5.473 2.442 9.565 1.00 86.75 83 ALA A O 1
ATOM 676 N N . VAL A 1 84 ? -3.927 1.438 8.289 1.00 87.31 84 VAL A N 1
ATOM 677 C CA . VAL A 1 84 ? -3.471 0.500 9.331 1.00 87.31 84 VAL A CA 1
ATOM 678 C C . VAL A 1 84 ? -2.930 1.232 10.557 1.00 87.31 84 VAL A C 1
ATOM 680 O O . VAL A 1 84 ? -3.180 0.814 11.688 1.00 87.31 84 VAL A O 1
ATOM 683 N N . LYS A 1 85 ? -2.225 2.354 10.367 1.00 87.00 85 LYS A N 1
ATOM 684 C CA . LYS A 1 85 ? -1.750 3.191 11.475 1.00 87.00 85 LYS A CA 1
ATOM 685 C C . LYS A 1 85 ? -2.915 3.686 12.337 1.00 87.00 85 LYS A C 1
ATOM 687 O O . LYS A 1 85 ? -2.849 3.541 13.556 1.00 87.00 85 LYS A O 1
ATOM 692 N N . LYS A 1 86 ? -3.988 4.194 11.721 1.00 85.12 86 LYS A N 1
ATOM 693 C CA . LYS A 1 86 ? -5.199 4.620 12.443 1.00 85.12 86 LYS A CA 1
ATOM 694 C C . LYS A 1 86 ? -5.870 3.448 13.161 1.00 85.12 86 LYS A C 1
ATOM 696 O O . LYS A 1 86 ? -6.196 3.569 14.336 1.00 85.12 86 LYS A O 1
ATOM 701 N N . MET A 1 87 ? -6.008 2.296 12.502 1.00 83.88 87 MET A N 1
ATOM 702 C CA . MET A 1 87 ? -6.567 1.085 13.127 1.00 83.88 87 MET A CA 1
ATOM 703 C C . MET A 1 87 ? -5.749 0.638 14.346 1.00 83.88 87 MET A C 1
ATOM 705 O O . MET A 1 87 ? -6.309 0.249 15.368 1.00 83.88 87 MET A O 1
ATOM 709 N N . ARG A 1 88 ? -4.415 0.743 14.281 1.00 82.12 88 ARG A N 1
ATOM 710 C CA . ARG A 1 88 ? -3.523 0.454 15.413 1.00 82.12 88 ARG A CA 1
ATOM 711 C C . ARG A 1 88 ? -3.724 1.425 16.572 1.00 82.12 88 ARG A C 1
ATOM 713 O O . ARG A 1 88 ? -3.658 1.014 17.727 1.00 82.12 88 ARG A O 1
ATOM 720 N N . GLU A 1 89 ? -3.897 2.710 16.279 1.00 82.31 89 GLU A N 1
ATOM 721 C CA . GLU A 1 89 ? -4.167 3.735 17.292 1.00 82.31 89 GLU A CA 1
ATOM 722 C C . GLU A 1 89 ? -5.494 3.449 18.009 1.00 82.31 89 GLU A C 1
ATOM 724 O O . GLU A 1 89 ? -5.507 3.413 19.239 1.00 82.31 89 GLU A O 1
ATOM 729 N N . TYR A 1 90 ? -6.556 3.121 17.265 1.00 77.00 90 TYR A N 1
ATOM 730 C CA . TYR A 1 90 ? -7.840 2.681 17.828 1.00 77.00 90 TYR A CA 1
ATOM 731 C C . TYR A 1 90 ? -7.712 1.407 18.668 1.00 77.00 90 TYR A C 1
ATOM 733 O O . TYR A 1 90 ? -8.203 1.361 19.795 1.00 77.00 90 TYR A O 1
ATOM 741 N N . TYR A 1 91 ? -6.996 0.400 18.160 1.00 70.88 91 TYR A N 1
ATOM 742 C CA . TYR A 1 91 ? -6.744 -0.847 18.883 1.00 70.88 91 TYR A CA 1
ATOM 743 C C . TYR A 1 91 ? -6.113 -0.590 20.256 1.00 70.88 91 TYR A C 1
ATOM 745 O O . TYR A 1 91 ? -6.613 -1.066 21.271 1.00 70.88 91 TYR A O 1
ATOM 753 N N . LYS A 1 92 ? -5.053 0.229 20.300 1.00 75.25 92 LYS A N 1
ATOM 754 C CA . LYS A 1 92 ? -4.365 0.581 21.549 1.00 75.25 92 LYS A CA 1
ATOM 755 C C . LYS A 1 92 ? -5.255 1.356 22.517 1.00 75.25 92 LYS A C 1
ATOM 757 O O . LYS A 1 92 ? -5.183 1.119 23.715 1.00 75.25 92 LYS A O 1
ATOM 762 N N . GLN A 1 93 ? -6.076 2.282 22.020 1.00 72.44 93 GLN A N 1
ATOM 763 C CA . GLN A 1 93 ? -6.996 3.049 22.867 1.00 72.44 93 GLN A CA 1
ATOM 764 C C . GLN A 1 93 ? -8.021 2.127 23.546 1.00 72.44 93 GLN A C 1
ATOM 766 O O . GLN A 1 93 ? -8.268 2.268 24.742 1.00 72.44 93 GLN A O 1
ATOM 771 N N . ASN A 1 94 ? -8.534 1.134 22.816 1.00 67.19 94 ASN A N 1
ATOM 772 C CA . ASN A 1 94 ? -9.562 0.206 23.292 1.00 67.19 94 ASN A CA 1
ATOM 773 C C . ASN A 1 94 ? -9.022 -1.017 24.065 1.00 67.19 94 ASN A C 1
ATOM 775 O O . ASN A 1 94 ? -9.805 -1.747 24.674 1.00 67.19 94 ASN A O 1
ATOM 779 N N . GLU A 1 95 ? -7.709 -1.271 24.064 1.00 60.31 95 GLU A N 1
ATOM 780 C CA . GLU A 1 95 ? -7.071 -2.253 24.961 1.00 60.31 95 GLU A CA 1
ATOM 781 C C . GLU A 1 95 ? -7.016 -1.780 26.422 1.00 60.31 95 GLU A C 1
ATOM 783 O O . GLU A 1 95 ? -6.986 -2.610 27.326 1.00 60.31 95 GLU A O 1
ATOM 788 N N . THR A 1 96 ? -7.019 -0.466 26.657 1.00 50.00 96 THR A N 1
ATOM 789 C CA . THR A 1 96 ? -6.914 0.142 27.999 1.00 50.00 96 THR A CA 1
ATOM 790 C C . THR A 1 96 ? -8.248 0.279 28.746 1.00 50.00 96 THR A C 1
ATOM 792 O O . THR A 1 96 ? -8.239 0.718 29.896 1.00 50.00 96 THR A O 1
ATOM 795 N N . ASN A 1 97 ? -9.363 -0.096 28.108 1.00 43.00 97 ASN A N 1
ATOM 796 C CA . ASN A 1 97 ? -10.712 -0.179 28.684 1.00 43.00 97 ASN A CA 1
ATOM 797 C C . ASN A 1 97 ? -11.151 -1.643 28.807 1.00 43.00 97 ASN A C 1
ATOM 799 O O . ASN A 1 97 ? -11.803 -1.953 29.825 1.00 43.00 97 ASN A O 1
#

Secondary structure (DSSP, 8-state):
---TT--EE--EEEETTEEEES-EE-HHHHHHHHHHHHHHHHHHHHHHHHHHHT--TT-HHHHHHHHHHHHHHHHHHHHHHHHHHHHHHHHHHHH--